Protein AF-A0A7J0ABL6-F1 (afdb_monomer_lite)

Sequence (93 aa):
MNTKLKNILLCYASGMGIKSISSAFDISQNTVRRYVRMYQDSGIPAEKLPSLSDARLQELFAIPGRENADRQSGRSGLKHCCRNMQHGFRAGA

Radius of gyration: 14.5 Å; chains: 1; bounding box: 50×32×26 Å

Foldseek 3Di:
DCVLLLVLVLCVLVVHDLVRSCVVSVHDSVLSVLSNVLVVVVVDHNVCSVVDDPVVVCVSSVDPDPPDDPDPDDDDDPDDDPDDDPDDPDDDD

pLDDT: mean 70.15, std 20.35, range [33.16, 91.12]

Secondary structure (DSSP, 8-state):
--HHHHHHHHHHHTT--HHHHHHHHT--HHHHHHHHHHHHHHT--TTTTTTS-HHHHHHHT--S-SSS----------SS--S----------

Structure (mmCIF, N/CA/C/O backbone):
data_AF-A0A7J0ABL6-F1
#
_entry.id   AF-A0A7J0ABL6-F1
#
loop_
_atom_site.group_PDB
_atom_site.id
_atom_site.type_symbol
_atom_site.label_atom_id
_atom_site.label_alt_id
_atom_site.label_comp_id
_atom_site.label_asym_id
_atom_site.label_entity_id
_atom_site.label_seq_id
_atom_site.pdbx_PDB_ins_code
_atom_site.Cartn_x
_atom_site.Cartn_y
_atom_site.Cartn_z
_atom_site.occupancy
_atom_site.B_iso_or_equiv
_atom_site.auth_seq_id
_atom_site.auth_comp_id
_atom_site.auth_asym_id
_atom_site.auth_atom_id
_atom_site.pdbx_PDB_model_num
ATOM 1 N N . MET A 1 1 ? -0.500 14.555 -0.539 1.00 51.09 1 MET A N 1
ATOM 2 C CA . MET A 1 1 ? -0.684 13.672 -1.710 1.00 51.09 1 MET A CA 1
ATOM 3 C C . MET A 1 1 ? 0.042 12.354 -1.474 1.00 51.09 1 MET A C 1
ATOM 5 O O . MET A 1 1 ? 1.167 12.180 -1.919 1.00 51.09 1 MET A O 1
ATOM 9 N N . ASN A 1 2 ? -0.611 11.425 -0.777 1.00 64.12 2 ASN A N 1
ATOM 10 C CA . ASN A 1 2 ? -0.207 10.015 -0.684 1.00 64.12 2 ASN A CA 1
ATOM 11 C C . ASN A 1 2 ? -1.245 9.092 -1.360 1.00 64.12 2 ASN A C 1
ATOM 13 O O . ASN A 1 2 ? -1.445 7.942 -0.971 1.00 64.12 2 ASN A O 1
ATOM 17 N N . THR A 1 3 ? -1.927 9.591 -2.396 1.00 74.50 3 THR A N 1
ATOM 18 C CA . THR A 1 3 ? -2.990 8.887 -3.135 1.00 74.50 3 THR A CA 1
ATOM 19 C C . THR A 1 3 ? -2.483 7.616 -3.812 1.00 74.50 3 THR A C 1
ATOM 21 O O . THR A 1 3 ? -3.192 6.615 -3.838 1.00 74.50 3 THR A O 1
ATOM 24 N N . LYS A 1 4 ? -1.226 7.601 -4.283 1.00 83.31 4 LYS A N 1
ATOM 25 C CA . LYS A 1 4 ? -0.614 6.413 -4.902 1.00 83.31 4 LYS A CA 1
ATOM 26 C C . LYS A 1 4 ? -0.556 5.230 -3.928 1.00 83.31 4 LYS A C 1
ATOM 28 O O . LYS A 1 4 ? -0.932 4.124 -4.299 1.00 83.31 4 LYS A O 1
ATOM 33 N N . LEU A 1 5 ? -0.155 5.469 -2.676 1.00 83.88 5 LEU A N 1
ATOM 34 C CA . LEU A 1 5 ? -0.093 4.436 -1.639 1.00 83.88 5 LEU A CA 1
ATOM 35 C C . LEU A 1 5 ? -1.488 3.912 -1.278 1.00 83.88 5 LEU A C 1
ATOM 37 O O . LEU A 1 5 ? -1.682 2.700 -1.231 1.00 83.88 5 LEU A O 1
ATOM 41 N N . LYS A 1 6 ? -2.465 4.812 -1.093 1.00 86.44 6 LYS A N 1
ATOM 42 C CA . LYS A 1 6 ? -3.868 4.429 -0.864 1.00 86.44 6 LYS A CA 1
ATOM 43 C C . LYS A 1 6 ? -4.378 3.517 -1.982 1.00 86.44 6 LYS A C 1
ATOM 45 O O . LYS A 1 6 ? -4.910 2.451 -1.699 1.00 86.44 6 LYS A O 1
ATOM 50 N N . ASN A 1 7 ? -4.140 3.892 -3.237 1.00 87.88 7 ASN A N 1
ATOM 51 C CA . ASN A 1 7 ? -4.597 3.129 -4.397 1.00 87.88 7 ASN A CA 1
ATOM 52 C C . ASN A 1 7 ? -3.937 1.744 -4.485 1.00 87.88 7 ASN A C 1
ATOM 54 O O . ASN A 1 7 ? -4.626 0.766 -4.750 1.00 87.88 7 ASN A O 1
ATOM 58 N N . ILE A 1 8 ? -2.637 1.631 -4.190 1.00 88.94 8 ILE A N 1
ATOM 59 C CA . ILE A 1 8 ? -1.928 0.338 -4.135 1.00 88.94 8 ILE A CA 1
ATOM 60 C C . ILE A 1 8 ? -2.579 -0.606 -3.116 1.00 88.94 8 ILE A C 1
ATOM 62 O O . ILE A 1 8 ? -2.819 -1.777 -3.415 1.00 88.94 8 ILE A O 1
ATOM 66 N N . LEU A 1 9 ? -2.863 -0.100 -1.913 1.00 87.88 9 LEU A N 1
ATOM 67 C CA . LEU A 1 9 ? -3.453 -0.896 -0.837 1.00 87.88 9 LEU A CA 1
ATOM 68 C C . LEU A 1 9 ? -4.912 -1.260 -1.125 1.00 87.88 9 LEU A C 1
ATOM 70 O O . LEU A 1 9 ? -5.320 -2.385 -0.847 1.00 87.88 9 LEU A O 1
ATOM 74 N N . LEU A 1 10 ? -5.671 -0.348 -1.736 1.00 87.31 10 LEU A N 1
ATOM 75 C CA . LEU A 1 10 ? -7.029 -0.622 -2.202 1.00 87.31 10 LEU A CA 1
ATOM 76 C C . LEU A 1 10 ? -7.039 -1.707 -3.281 1.00 87.31 10 LEU A C 1
ATOM 78 O O . LEU A 1 10 ? -7.806 -2.651 -3.163 1.00 87.31 10 LEU A O 1
ATOM 82 N N . CYS A 1 11 ? -6.145 -1.649 -4.273 1.00 89.06 11 CYS A N 1
ATOM 83 C CA . CYS A 1 11 ? -6.036 -2.706 -5.280 1.00 89.06 11 CYS A CA 1
ATOM 84 C C . CYS A 1 11 ? -5.726 -4.069 -4.647 1.00 89.06 11 CYS A C 1
ATOM 86 O O . CYS A 1 11 ? -6.317 -5.072 -5.041 1.00 89.06 11 CYS A O 1
ATOM 88 N N . TYR A 1 12 ? -4.841 -4.108 -3.645 1.00 89.94 12 TYR A N 1
ATOM 89 C CA . TYR A 1 12 ? -4.578 -5.333 -2.890 1.00 89.94 12 TYR A CA 1
ATOM 90 C C . TYR A 1 12 ? -5.826 -5.825 -2.142 1.00 89.94 12 TYR A C 1
ATOM 92 O O . TYR A 1 12 ? -6.154 -7.007 -2.217 1.00 89.94 12 TYR A O 1
ATOM 100 N N . ALA A 1 13 ? -6.550 -4.928 -1.467 1.00 86.88 13 ALA A N 1
ATOM 101 C CA . ALA A 1 13 ? -7.786 -5.260 -0.761 1.00 86.88 13 ALA A CA 1
ATOM 102 C C . ALA A 1 13 ? -8.906 -5.750 -1.695 1.00 86.88 13 ALA A C 1
ATOM 104 O O . ALA A 1 13 ? -9.677 -6.622 -1.306 1.00 86.88 13 ALA A O 1
ATOM 105 N N . SER A 1 14 ? -8.952 -5.258 -2.936 1.00 86.69 14 SER A N 1
ATOM 106 C CA . SER A 1 14 ? -9.851 -5.747 -3.990 1.00 86.69 14 SER A CA 1
ATOM 107 C C . SER A 1 14 ? -9.463 -7.129 -4.539 1.00 86.69 14 SER A C 1
ATOM 109 O O . SER A 1 14 ? -10.148 -7.646 -5.416 1.00 86.69 14 SER A O 1
ATOM 111 N N . GLY A 1 15 ? -8.362 -7.727 -4.068 1.00 86.69 15 GLY A N 1
ATOM 112 C CA . GLY A 1 15 ? -7.889 -9.045 -4.497 1.00 86.69 15 GLY A CA 1
ATOM 113 C C . GLY A 1 15 ? -6.894 -9.023 -5.660 1.00 86.69 15 GLY A C 1
ATOM 114 O O . GLY A 1 15 ? -6.582 -10.072 -6.224 1.00 86.69 15 GLY A O 1
ATOM 115 N N . MET A 1 16 ? -6.364 -7.855 -6.037 1.00 88.44 16 MET A N 1
ATOM 116 C CA . MET A 1 16 ? -5.378 -7.756 -7.112 1.00 88.44 16 MET A CA 1
ATOM 117 C C . MET A 1 16 ? -4.017 -8.319 -6.665 1.00 88.44 16 MET A C 1
ATOM 119 O O . MET A 1 16 ? -3.510 -8.026 -5.580 1.00 88.44 16 MET A O 1
ATOM 123 N N . GLY A 1 17 ? -3.390 -9.127 -7.523 1.00 89.31 17 GLY A N 1
ATOM 124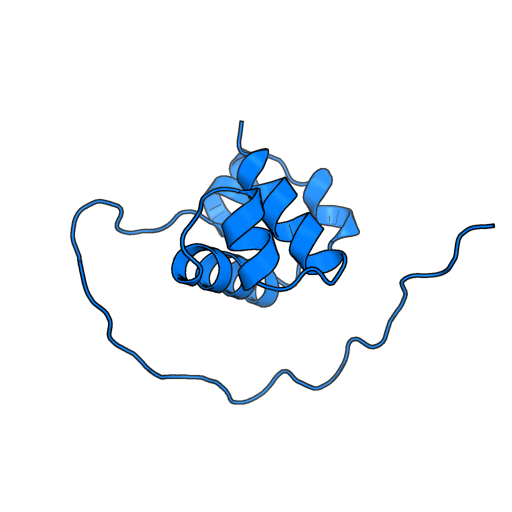 C CA . GLY A 1 17 ? -2.094 -9.738 -7.231 1.00 89.31 17 GLY A CA 1
ATOM 125 C C . GLY A 1 17 ? -0.930 -8.741 -7.259 1.00 89.31 17 GLY A C 1
ATOM 126 O O . GLY A 1 17 ? -0.933 -7.769 -8.010 1.00 89.31 17 GLY A O 1
ATOM 127 N N . ILE A 1 18 ? 0.133 -9.038 -6.504 1.00 88.75 18 ILE A N 1
ATOM 128 C CA . ILE A 1 18 ? 1.347 -8.201 -6.407 1.00 88.75 18 ILE A CA 1
ATOM 129 C C . ILE A 1 18 ? 1.952 -7.879 -7.784 1.00 88.75 18 ILE A C 1
ATOM 131 O O . ILE A 1 18 ? 2.393 -6.754 -8.003 1.00 88.75 18 ILE A O 1
ATOM 135 N N . LYS A 1 19 ? 1.973 -8.848 -8.711 1.00 90.94 19 LYS A N 1
ATOM 136 C CA . LYS A 1 19 ? 2.496 -8.654 -10.076 1.00 90.94 19 LYS A CA 1
ATOM 137 C C . LYS A 1 19 ? 1.673 -7.622 -10.855 1.00 90.94 19 LYS A C 1
ATOM 139 O O . LYS A 1 19 ? 2.247 -6.720 -11.454 1.00 90.94 19 LYS A O 1
ATOM 144 N N . SER A 1 20 ? 0.347 -7.727 -10.791 1.00 89.62 20 SER A N 1
ATOM 145 C CA . SER A 1 20 ? -0.577 -6.806 -11.458 1.00 89.62 20 SER A CA 1
ATOM 146 C C . SER A 1 20 ? -0.486 -5.397 -10.872 1.00 89.62 20 SER A C 1
ATOM 148 O O . SER A 1 20 ? -0.379 -4.436 -11.622 1.00 89.62 20 SER A O 1
ATOM 150 N N . ILE A 1 21 ? -0.421 -5.272 -9.543 1.00 90.38 21 ILE A N 1
ATOM 151 C CA . ILE A 1 21 ? -0.240 -3.981 -8.860 1.00 90.38 21 ILE A CA 1
ATOM 152 C C . ILE A 1 21 ? 1.112 -3.357 -9.229 1.00 90.38 21 ILE A C 1
ATOM 154 O O . ILE A 1 21 ? 1.193 -2.174 -9.542 1.00 90.38 21 ILE A O 1
ATOM 158 N N . SER A 1 22 ? 2.182 -4.152 -9.222 1.00 89.19 22 SER A N 1
ATOM 159 C CA . SER A 1 22 ? 3.521 -3.702 -9.615 1.00 89.19 22 SER A CA 1
ATOM 160 C C . SER A 1 22 ? 3.526 -3.121 -11.031 1.00 89.19 22 SER A C 1
ATOM 162 O O . SER A 1 22 ? 4.049 -2.026 -11.225 1.00 89.19 22 SER A O 1
ATOM 164 N N . SER A 1 23 ? 2.872 -3.804 -11.977 1.00 91.12 23 SER A N 1
ATOM 165 C CA . SER A 1 23 ? 2.737 -3.346 -13.362 1.00 91.12 23 SER A CA 1
ATOM 166 C C . SER A 1 23 ? 1.834 -2.118 -13.507 1.00 91.12 23 SER A C 1
ATOM 168 O O . SER A 1 23 ? 2.115 -1.264 -14.337 1.00 91.12 23 SER A O 1
ATOM 170 N N . ALA A 1 24 ? 0.754 -2.015 -12.728 1.00 88.56 24 ALA A N 1
ATOM 171 C CA . ALA A 1 24 ? -0.205 -0.913 -12.828 1.00 88.56 24 ALA A CA 1
ATOM 172 C C . ALA A 1 24 ? 0.326 0.406 -12.246 1.00 88.56 24 ALA A C 1
ATOM 174 O O . ALA A 1 24 ? -0.034 1.483 -12.712 1.00 88.56 24 ALA A O 1
ATOM 175 N N . PHE A 1 25 ? 1.167 0.331 -11.211 1.00 86.50 25 PHE A N 1
ATOM 176 C CA . PHE A 1 25 ? 1.675 1.506 -10.496 1.00 86.50 25 PHE A CA 1
ATOM 177 C C . PHE A 1 25 ? 3.139 1.835 -10.801 1.00 86.50 25 PHE A C 1
ATOM 179 O O . PHE A 1 25 ? 3.660 2.788 -10.213 1.00 86.50 25 PHE A O 1
ATOM 186 N N . ASP A 1 26 ? 3.789 1.070 -11.679 1.00 87.75 26 ASP A N 1
ATOM 187 C CA . ASP A 1 26 ? 5.214 1.184 -12.008 1.00 87.75 26 ASP A CA 1
ATOM 188 C C . ASP A 1 26 ? 6.086 1.221 -10.738 1.00 87.75 26 ASP A C 1
ATOM 190 O O . ASP A 1 26 ? 6.779 2.186 -10.411 1.00 87.75 26 ASP A O 1
ATOM 194 N N . ILE A 1 27 ? 5.934 0.186 -9.907 1.00 85.25 27 ILE A N 1
ATOM 195 C CA . ILE A 1 27 ? 6.685 0.024 -8.656 1.00 85.25 27 ILE A CA 1
ATOM 196 C C . ILE A 1 27 ? 7.199 -1.398 -8.526 1.00 85.25 27 ILE A C 1
ATOM 198 O O . ILE A 1 27 ? 6.560 -2.349 -8.972 1.00 85.25 27 ILE A O 1
ATOM 202 N N . SER A 1 28 ? 8.336 -1.569 -7.853 1.00 87.06 28 SER A N 1
ATOM 203 C CA . SER A 1 28 ? 8.900 -2.902 -7.653 1.00 87.06 28 SER A CA 1
ATOM 204 C C . SER A 1 28 ? 7.964 -3.795 -6.827 1.00 87.06 28 SER A C 1
ATOM 206 O O . SER A 1 28 ? 7.338 -3.356 -5.857 1.00 87.06 28 SER A O 1
ATOM 208 N N . GLN A 1 29 ? 7.928 -5.089 -7.150 1.00 87.56 29 GLN A N 1
ATOM 209 C CA . GLN A 1 29 ? 7.170 -6.08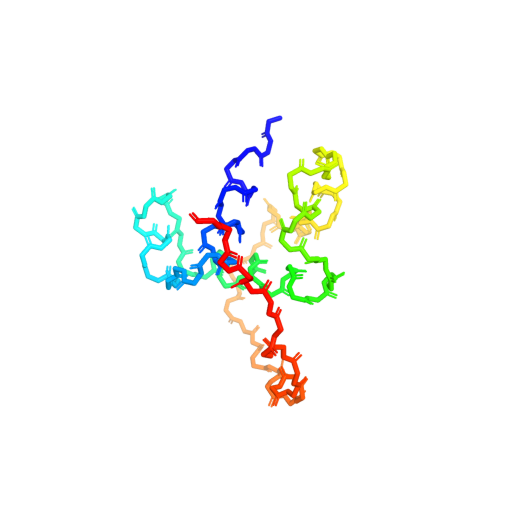2 -6.378 1.00 87.56 29 GLN A CA 1
ATOM 210 C C . GLN A 1 29 ? 7.622 -6.146 -4.908 1.00 87.56 29 GLN A C 1
ATOM 212 O O . GLN A 1 29 ? 6.817 -6.436 -4.024 1.00 87.56 29 GLN A O 1
ATOM 217 N N . ASN A 1 30 ? 8.892 -5.834 -4.627 1.00 87.00 30 ASN A N 1
ATOM 218 C CA . ASN A 1 30 ? 9.429 -5.752 -3.267 1.00 87.00 30 ASN A CA 1
ATOM 219 C C . ASN A 1 30 ? 8.811 -4.591 -2.482 1.00 87.00 30 ASN A C 1
ATOM 221 O O . ASN A 1 30 ? 8.424 -4.761 -1.326 1.00 87.00 30 ASN A O 1
ATOM 225 N N . THR A 1 31 ? 8.659 -3.431 -3.122 1.00 84.56 31 THR A N 1
ATOM 226 C CA . THR A 1 31 ? 7.981 -2.270 -2.538 1.00 84.56 31 THR A CA 1
ATOM 227 C C . THR A 1 31 ? 6.513 -2.584 -2.254 1.00 84.56 31 THR A C 1
ATOM 229 O O . THR A 1 31 ? 6.047 -2.325 -1.146 1.00 84.56 31 THR A O 1
ATOM 232 N N . VAL A 1 32 ? 5.810 -3.227 -3.197 1.00 88.06 32 VAL A N 1
ATOM 233 C CA . VAL A 1 32 ? 4.419 -3.678 -2.998 1.00 88.06 32 VAL A CA 1
ATOM 234 C C . VAL A 1 32 ? 4.326 -4.629 -1.806 1.00 88.06 32 VAL A C 1
ATOM 236 O O . VAL A 1 32 ? 3.517 -4.409 -0.911 1.00 88.06 32 VAL A O 1
ATOM 239 N N . ARG A 1 33 ? 5.188 -5.652 -1.738 1.00 87.31 33 ARG A N 1
ATOM 240 C CA . ARG A 1 33 ? 5.238 -6.596 -0.609 1.00 87.31 33 ARG A CA 1
ATOM 241 C C . ARG A 1 33 ? 5.467 -5.897 0.726 1.00 87.31 33 ARG A C 1
ATOM 243 O O . ARG A 1 33 ? 4.829 -6.258 1.711 1.00 87.31 33 ARG A O 1
ATOM 250 N N . ARG A 1 34 ? 6.357 -4.901 0.765 1.00 86.94 34 ARG A N 1
ATOM 251 C CA . ARG A 1 34 ? 6.627 -4.118 1.975 1.00 86.94 34 ARG A CA 1
ATOM 252 C C . ARG A 1 34 ? 5.391 -3.331 2.415 1.00 86.94 34 ARG A C 1
ATOM 254 O O . ARG A 1 34 ? 5.049 -3.378 3.591 1.00 86.94 34 ARG A O 1
ATOM 261 N N . TYR A 1 35 ? 4.699 -2.673 1.485 1.00 87.06 35 TYR A N 1
ATOM 262 C CA . TYR A 1 35 ? 3.454 -1.954 1.779 1.00 87.06 35 TYR A CA 1
ATOM 263 C C . TYR A 1 35 ? 2.335 -2.886 2.232 1.00 87.06 35 TYR A C 1
ATOM 265 O O . TYR A 1 35 ? 1.700 -2.618 3.244 1.00 87.06 35 TYR A O 1
ATOM 273 N N . VAL A 1 36 ? 2.144 -4.018 1.556 1.00 87.44 36 VAL A N 1
ATOM 274 C CA . VAL A 1 36 ? 1.155 -5.024 1.959 1.00 87.44 36 VAL A CA 1
ATOM 275 C C . VAL A 1 36 ? 1.445 -5.542 3.369 1.00 87.44 36 VAL A C 1
ATOM 277 O O . VAL A 1 36 ? 0.524 -5.657 4.170 1.00 87.44 36 VAL A O 1
ATOM 280 N N . ARG A 1 37 ? 2.716 -5.798 3.709 1.00 87.00 37 ARG A N 1
ATOM 281 C CA . ARG A 1 37 ? 3.095 -6.249 5.055 1.00 87.00 37 ARG A CA 1
ATOM 282 C C . ARG A 1 37 ? 2.799 -5.194 6.121 1.00 87.00 37 ARG A C 1
ATOM 284 O O . ARG A 1 37 ? 2.205 -5.541 7.130 1.00 87.00 37 ARG A O 1
ATOM 291 N N . MET A 1 38 ? 3.154 -3.928 5.885 1.00 85.50 38 MET A N 1
ATOM 292 C CA . MET A 1 38 ? 2.838 -2.828 6.812 1.00 85.50 38 MET A CA 1
ATOM 293 C C . MET A 1 38 ? 1.323 -2.640 6.980 1.00 85.50 38 MET A C 1
ATOM 295 O O . MET A 1 38 ? 0.841 -2.413 8.084 1.00 85.50 38 MET A O 1
ATOM 299 N N . TYR A 1 39 ? 0.554 -2.807 5.903 1.00 86.06 39 TYR A N 1
ATOM 300 C CA . TYR A 1 39 ? -0.904 -2.748 5.955 1.00 86.06 39 TYR A CA 1
ATOM 301 C C . TYR A 1 39 ? -1.510 -3.894 6.778 1.00 86.06 39 TYR A C 1
ATOM 303 O O . TYR A 1 39 ? -2.354 -3.646 7.635 1.00 86.06 39 TYR A O 1
ATOM 311 N N . GLN A 1 40 ? -1.045 -5.129 6.578 1.00 85.19 40 GLN A N 1
ATOM 312 C CA . GLN A 1 40 ? -1.489 -6.282 7.370 1.00 85.19 40 GLN A CA 1
ATOM 313 C C . GLN A 1 40 ? -1.134 -6.130 8.855 1.00 85.19 40 GLN A C 1
ATOM 315 O O . GLN A 1 40 ? -1.972 -6.411 9.704 1.00 85.19 40 GLN A O 1
ATOM 320 N N . ASP A 1 41 ? 0.077 -5.653 9.155 1.00 84.12 41 ASP A N 1
ATOM 321 C CA . ASP A 1 41 ? 0.555 -5.416 10.524 1.00 84.12 41 ASP A CA 1
ATOM 322 C C . ASP A 1 41 ? -0.267 -4.335 11.242 1.00 84.12 41 ASP A C 1
ATOM 324 O O . ASP A 1 41 ? -0.614 -4.480 12.410 1.00 84.12 41 ASP A O 1
ATOM 328 N N . SER A 1 42 ? -0.688 -3.298 10.508 1.00 81.81 42 SER A N 1
ATOM 329 C CA . SER A 1 42 ? -1.544 -2.234 11.041 1.00 81.81 42 SER A CA 1
ATOM 330 C C . SER A 1 42 ? -2.953 -2.698 11.441 1.00 81.81 42 SER A C 1
ATOM 332 O O . S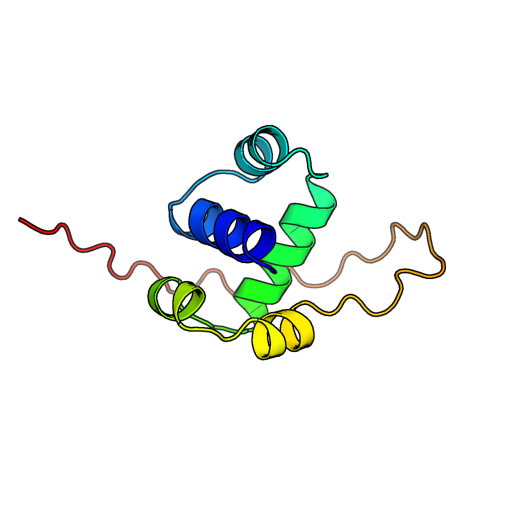ER A 1 42 ? -3.637 -1.997 12.186 1.00 81.81 42 SER A O 1
ATOM 334 N N . GLY A 1 43 ? -3.420 -3.844 10.923 1.00 84.19 43 GLY A N 1
ATOM 335 C CA . GLY A 1 43 ? -4.767 -4.372 11.171 1.00 84.19 43 GLY A CA 1
ATOM 336 C C . GLY A 1 43 ? -5.910 -3.475 10.672 1.00 84.19 43 GLY A C 1
ATOM 337 O O . GLY A 1 43 ? -7.059 -3.646 11.082 1.00 84.19 43 GLY A O 1
ATOM 338 N N . ILE A 1 44 ? -5.618 -2.497 9.811 1.00 82.75 44 ILE A N 1
ATOM 339 C CA . ILE A 1 44 ? -6.606 -1.530 9.330 1.00 82.75 44 ILE A CA 1
ATOM 340 C C . ILE A 1 44 ? -7.446 -2.170 8.216 1.00 82.75 44 ILE A C 1
ATOM 342 O O . ILE A 1 44 ? -6.881 -2.692 7.258 1.00 82.75 44 ILE A O 1
ATOM 346 N N . PRO A 1 45 ? -8.788 -2.114 8.287 1.00 81.56 45 PRO A N 1
ATOM 347 C CA . PRO A 1 45 ? -9.640 -2.619 7.218 1.00 81.56 45 PRO A CA 1
ATOM 348 C C . PRO A 1 45 ? -9.646 -1.681 6.004 1.00 81.56 45 PRO A C 1
ATOM 350 O O . PRO A 1 45 ? -9.492 -0.461 6.125 1.00 81.56 45 PRO A O 1
ATOM 353 N N . ALA A 1 46 ? -9.915 -2.246 4.825 1.00 79.44 46 ALA A N 1
ATOM 354 C CA . ALA A 1 46 ? -9.853 -1.525 3.552 1.00 79.44 46 ALA A CA 1
ATOM 355 C C . ALA A 1 46 ? -10.865 -0.378 3.444 1.00 79.44 46 ALA A C 1
ATOM 357 O O . ALA A 1 46 ? -10.615 0.621 2.778 1.00 79.44 46 ALA A O 1
ATOM 358 N N . GLU A 1 47 ? -11.979 -0.480 4.160 1.00 81.19 47 GLU A N 1
ATOM 359 C CA . GLU A 1 47 ? -13.011 0.557 4.231 1.00 81.19 47 GLU A CA 1
ATOM 360 C C . GLU A 1 47 ? -12.527 1.813 4.972 1.00 81.19 47 GLU A C 1
ATOM 362 O O . GLU A 1 47 ? -13.004 2.915 4.714 1.00 81.19 47 GLU A O 1
ATOM 367 N N . LYS A 1 48 ? -11.545 1.673 5.874 1.00 81.38 48 LYS A N 1
ATOM 368 C CA . LYS A 1 48 ? -10.972 2.787 6.651 1.00 81.38 48 LYS A CA 1
ATOM 369 C C . LYS A 1 48 ? -9.724 3.396 6.008 1.00 81.38 48 LYS A C 1
ATOM 371 O O . LYS A 1 48 ? -9.322 4.493 6.391 1.00 81.38 48 LYS A O 1
ATOM 376 N N . LEU A 1 49 ? -9.138 2.727 5.012 1.00 80.75 49 LEU A N 1
ATOM 377 C CA . LEU A 1 49 ? -8.028 3.236 4.198 1.00 80.75 49 LEU A CA 1
ATOM 378 C C . LEU A 1 49 ? -8.297 4.600 3.537 1.00 80.75 49 LEU A C 1
ATOM 380 O O . LEU A 1 49 ? -7.435 5.477 3.645 1.00 80.75 49 LEU A O 1
ATOM 384 N N . PRO A 1 50 ? -9.442 4.834 2.863 1.00 78.25 50 PRO A N 1
ATOM 385 C CA . PRO A 1 50 ? -9.719 6.137 2.262 1.00 78.25 50 PRO A CA 1
ATOM 386 C C . PRO A 1 50 ? -9.897 7.236 3.319 1.00 78.25 50 PRO A C 1
ATOM 388 O O . PRO A 1 50 ? -9.421 8.354 3.105 1.00 78.25 50 PRO A O 1
ATOM 391 N N . SER A 1 51 ? -10.484 6.892 4.471 1.00 83.12 51 SER A N 1
ATOM 392 C CA . SER A 1 51 ? -10.746 7.794 5.603 1.00 83.12 51 SER A CA 1
ATOM 393 C C . SER A 1 51 ? -9.498 8.175 6.407 1.00 83.12 51 SER A C 1
ATOM 395 O O . SER A 1 51 ? -9.544 9.107 7.207 1.00 83.12 51 SER A O 1
ATOM 397 N N . LEU A 1 52 ? -8.371 7.482 6.214 1.00 82.00 52 LEU A N 1
ATOM 398 C CA . LEU A 1 52 ? -7.102 7.830 6.850 1.00 82.00 52 LEU A CA 1
ATOM 399 C C . LEU A 1 52 ? -6.524 9.129 6.278 1.00 82.00 52 LEU A C 1
ATOM 401 O O . LEU A 1 52 ? -6.364 9.290 5.062 1.00 82.00 52 LEU A O 1
ATOM 405 N N . SER A 1 53 ? -6.122 10.031 7.171 1.00 82.94 53 SER A N 1
AT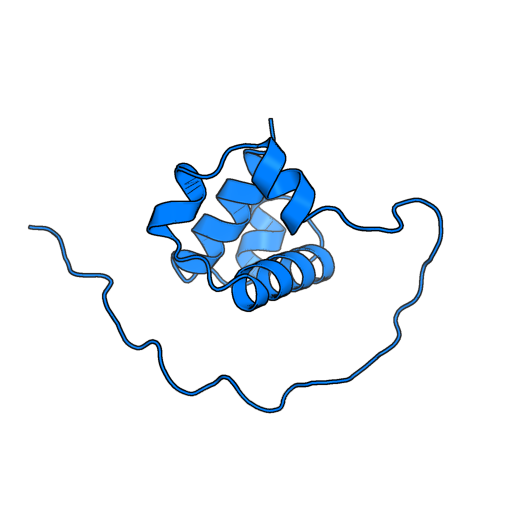OM 406 C CA . SER A 1 53 ? -5.392 11.247 6.811 1.00 82.94 53 SER A CA 1
ATOM 407 C C . SER A 1 53 ? -4.010 10.916 6.242 1.00 82.94 53 SER A C 1
ATOM 409 O O . SER A 1 53 ? -3.347 9.980 6.697 1.00 82.94 53 SER A O 1
ATOM 411 N N . ASP A 1 54 ? -3.532 11.723 5.290 1.00 79.81 54 ASP A N 1
ATOM 412 C CA . ASP A 1 54 ? -2.210 11.550 4.677 1.00 79.81 54 ASP A CA 1
ATOM 413 C C . ASP A 1 54 ? -1.076 11.493 5.713 1.00 79.81 54 ASP A C 1
ATOM 415 O O . ASP A 1 54 ? -0.150 10.708 5.538 1.00 79.81 54 ASP A O 1
ATOM 419 N N . ALA A 1 55 ? -1.170 12.261 6.805 1.00 80.50 55 ALA A N 1
ATOM 420 C CA . ALA A 1 55 ? -0.182 12.261 7.887 1.00 80.50 55 ALA A CA 1
ATOM 421 C C . ALA A 1 55 ? -0.105 10.913 8.624 1.00 80.50 55 ALA A C 1
ATOM 423 O O . ALA A 1 55 ? 0.984 10.414 8.890 1.00 80.50 55 ALA A O 1
ATOM 424 N N . ARG A 1 56 ? -1.255 10.278 8.899 1.00 80.44 56 ARG A N 1
ATOM 425 C CA . ARG A 1 56 ? -1.302 8.956 9.550 1.00 80.44 56 ARG A CA 1
ATOM 426 C C . ARG A 1 56 ? -0.739 7.874 8.639 1.00 80.44 56 ARG A C 1
ATOM 428 O O . ARG A 1 56 ? -0.008 7.009 9.103 1.00 80.44 56 ARG A O 1
ATOM 435 N N . LEU A 1 57 ? -1.041 7.940 7.342 1.00 80.44 57 LEU A N 1
ATOM 436 C CA . LEU A 1 57 ? -0.437 7.043 6.355 1.00 80.44 57 LEU A CA 1
ATOM 437 C C . LEU A 1 57 ? 1.066 7.255 6.246 1.00 80.44 57 LEU A C 1
ATOM 439 O O . LEU A 1 57 ? 1.815 6.291 6.161 1.00 80.44 57 LEU A O 1
ATOM 443 N N . GLN A 1 58 ? 1.514 8.503 6.261 1.00 80.19 58 GLN A N 1
ATOM 444 C CA . GLN A 1 58 ? 2.934 8.792 6.224 1.00 80.19 58 GLN A CA 1
ATOM 445 C C . GLN A 1 58 ? 3.645 8.276 7.473 1.00 80.19 58 GLN A C 1
ATOM 447 O O . GLN A 1 58 ? 4.749 7.790 7.328 1.00 80.19 58 GLN A O 1
ATOM 452 N N . GLU A 1 59 ? 3.032 8.310 8.657 1.00 81.44 59 GLU A N 1
ATOM 453 C CA . GLU A 1 59 ? 3.596 7.710 9.875 1.00 81.44 59 GLU A CA 1
ATOM 454 C C . GLU A 1 59 ? 3.629 6.173 9.802 1.00 81.44 59 GLU A C 1
ATOM 456 O O . GLU A 1 59 ? 4.670 5.565 10.028 1.00 81.44 59 GLU A O 1
ATOM 461 N N . LEU A 1 60 ? 2.514 5.542 9.413 1.00 78.00 60 LEU A N 1
ATOM 462 C CA . LEU A 1 60 ? 2.379 4.080 9.308 1.00 78.00 60 LEU A CA 1
ATOM 463 C C . LEU A 1 60 ? 3.298 3.465 8.247 1.00 78.00 60 LEU A C 1
ATOM 465 O O . LEU A 1 60 ? 3.803 2.358 8.414 1.00 78.00 60 LEU A O 1
ATOM 469 N N . PHE A 1 61 ? 3.481 4.173 7.134 1.00 76.25 61 PHE A N 1
ATOM 470 C CA . PHE A 1 61 ? 4.260 3.720 5.984 1.00 76.25 61 PHE A CA 1
ATOM 471 C C . PHE A 1 61 ? 5.544 4.534 5.797 1.00 76.25 61 PHE A C 1
ATOM 473 O O . PHE A 1 61 ? 6.179 4.434 4.739 1.00 76.25 61 PHE A O 1
ATOM 480 N N . ALA A 1 62 ? 5.944 5.317 6.807 1.00 72.19 62 ALA A N 1
ATOM 481 C CA . ALA A 1 62 ? 7.252 5.952 6.860 1.00 72.19 62 ALA A CA 1
ATOM 482 C C . ALA A 1 62 ? 8.280 4.835 6.786 1.00 72.19 62 ALA A C 1
ATOM 484 O O . ALA A 1 62 ? 8.384 3.994 7.673 1.00 72.19 62 ALA A O 1
ATOM 485 N N . ILE A 1 63 ? 9.035 4.803 5.696 1.00 62.34 63 ILE A N 1
ATOM 486 C CA . ILE A 1 63 ? 10.172 3.908 5.582 1.00 62.34 63 ILE A CA 1
ATOM 487 C C . ILE A 1 63 ? 11.338 4.606 6.290 1.00 62.34 63 ILE A C 1
ATOM 489 O O . ILE A 1 63 ? 11.872 5.562 5.720 1.00 62.34 63 ILE A O 1
ATOM 493 N N . PRO A 1 64 ? 11.774 4.161 7.486 1.00 48.56 64 PRO A N 1
ATOM 494 C CA . PRO A 1 64 ? 13.073 4.574 7.989 1.00 48.56 64 PRO A CA 1
ATOM 495 C C . PRO A 1 64 ? 14.119 4.002 7.022 1.00 48.56 64 PRO A C 1
ATOM 497 O O . PRO A 1 64 ? 14.139 2.795 6.770 1.00 48.56 64 PRO A O 1
ATOM 500 N N . GLY A 1 65 ? 14.932 4.863 6.409 1.00 46.09 65 GLY A N 1
ATOM 501 C CA . GLY A 1 65 ? 16.043 4.429 5.553 1.00 46.09 65 GLY A CA 1
ATOM 502 C C . GLY A 1 65 ? 15.848 4.602 4.045 1.00 46.09 65 GLY A C 1
ATOM 503 O O . GLY A 1 65 ? 16.213 3.717 3.276 1.00 46.09 65 GLY A O 1
ATOM 504 N N . ARG A 1 66 ? 15.332 5.752 3.589 1.00 46.31 66 ARG A N 1
ATOM 505 C CA . ARG A 1 66 ? 15.640 6.250 2.229 1.00 46.31 66 ARG A CA 1
ATOM 506 C C . ARG A 1 66 ? 16.958 7.035 2.156 1.00 46.31 66 ARG A C 1
ATOM 508 O O . ARG A 1 66 ? 17.174 7.774 1.206 1.00 46.31 66 ARG A O 1
ATOM 515 N N . GLU A 1 67 ? 17.861 6.802 3.098 1.00 44.91 67 GLU A N 1
ATOM 516 C CA . GLU A 1 67 ? 19.278 7.093 2.926 1.00 44.91 67 GLU A CA 1
ATOM 517 C C . GLU A 1 67 ? 20.030 5.819 3.326 1.00 44.91 67 GLU A C 1
ATOM 519 O O . GLU A 1 67 ? 20.047 5.446 4.494 1.00 44.91 67 GLU A O 1
ATOM 524 N N . ASN A 1 68 ? 20.590 5.119 2.336 1.00 44.06 68 ASN A N 1
ATOM 525 C CA . ASN A 1 68 ? 21.478 3.959 2.485 1.00 44.06 68 ASN A CA 1
ATOM 526 C C . ASN A 1 68 ? 20.829 2.636 2.951 1.00 44.06 68 ASN A C 1
ATOM 528 O O . ASN A 1 68 ? 20.657 2.391 4.139 1.00 44.06 68 ASN A O 1
ATOM 532 N N . ALA A 1 69 ? 20.560 1.730 2.004 1.00 40.09 69 ALA A N 1
ATOM 533 C CA . ALA A 1 69 ? 21.086 0.355 2.014 1.00 40.09 69 ALA A CA 1
ATOM 534 C C . ALA A 1 69 ? 20.289 -0.549 1.064 1.00 40.09 69 ALA A C 1
ATOM 536 O O . ALA A 1 69 ? 19.198 -1.037 1.369 1.00 40.09 69 ALA A O 1
ATOM 537 N N . ASP A 1 70 ? 20.924 -0.855 -0.059 1.00 41.97 70 ASP A N 1
ATOM 538 C CA . ASP A 1 70 ? 20.926 -2.201 -0.611 1.00 41.97 70 ASP A CA 1
ATOM 539 C C . ASP A 1 70 ? 21.255 -3.207 0.510 1.00 41.97 70 ASP A C 1
ATOM 541 O O . ASP A 1 70 ? 22.406 -3.387 0.892 1.00 41.97 70 ASP A O 1
ATOM 545 N N . ARG A 1 71 ? 20.231 -3.794 1.133 1.00 42.97 71 ARG A N 1
ATOM 546 C CA . ARG A 1 71 ? 20.351 -5.021 1.928 1.00 42.97 71 ARG A CA 1
ATOM 547 C C . ARG A 1 71 ? 19.090 -5.847 1.742 1.00 42.97 71 ARG A C 1
ATOM 549 O O . ARG A 1 71 ? 18.147 -5.815 2.530 1.00 42.97 71 ARG A O 1
ATOM 556 N N . GLN A 1 72 ? 19.116 -6.646 0.684 1.00 54.53 72 GLN A N 1
ATOM 557 C CA . GLN A 1 72 ? 18.516 -7.969 0.734 1.00 54.53 72 GLN A CA 1
ATOM 558 C C . GLN A 1 72 ? 19.125 -8.715 1.930 1.00 54.53 72 GLN A C 1
ATOM 560 O O . GLN A 1 72 ? 20.257 -9.171 1.856 1.00 54.53 72 GLN A O 1
ATOM 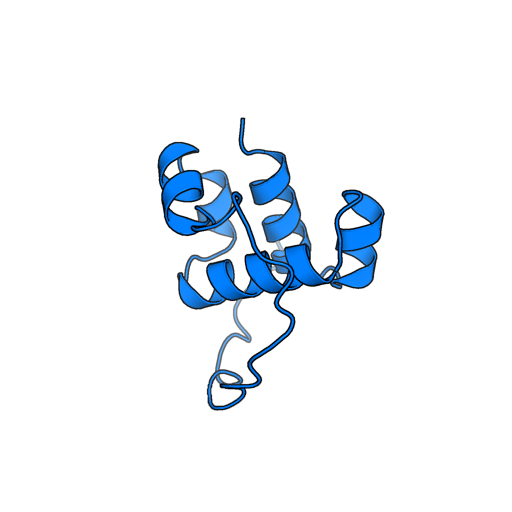565 N N . SER A 1 73 ? 18.408 -8.830 3.044 1.00 39.75 73 SER A N 1
ATOM 566 C CA . SER A 1 73 ? 18.609 -9.927 3.994 1.00 39.75 73 SER A CA 1
ATOM 567 C C . SER A 1 73 ? 17.467 -9.962 4.997 1.00 39.75 73 SER A C 1
ATOM 569 O O . SER A 1 73 ? 17.002 -8.923 5.458 1.00 39.75 73 SER A O 1
ATOM 571 N N . GLY A 1 74 ? 17.040 -11.169 5.356 1.00 37.62 74 GLY A N 1
ATOM 572 C CA . GLY A 1 74 ? 16.211 -11.376 6.540 1.00 37.62 74 GLY A CA 1
ATOM 573 C C . GLY A 1 74 ? 14.870 -12.042 6.283 1.00 37.62 74 GLY A C 1
ATOM 574 O O . GLY A 1 74 ? 13.815 -11.489 6.581 1.00 37.62 74 GLY A O 1
ATOM 575 N N . ARG A 1 75 ? 14.915 -13.289 5.803 1.00 50.94 75 ARG A N 1
ATOM 576 C CA . ARG A 1 75 ? 13.951 -14.329 6.193 1.00 50.94 75 ARG A CA 1
ATOM 577 C C . ARG A 1 75 ? 13.638 -14.188 7.687 1.00 50.94 75 ARG A C 1
ATOM 579 O O . ARG A 1 75 ? 14.558 -14.329 8.480 1.00 50.94 75 ARG A O 1
ATOM 586 N N . SER A 1 76 ? 12.384 -13.944 8.063 1.00 37.12 76 SER A N 1
ATOM 587 C CA . SER A 1 76 ? 11.832 -14.237 9.398 1.00 37.12 76 SER A CA 1
ATOM 588 C C . SER A 1 76 ? 10.340 -13.906 9.443 1.00 37.12 76 SER A C 1
ATOM 590 O O . SER A 1 76 ? 9.940 -12.750 9.291 1.00 37.12 76 SER A O 1
ATOM 592 N N . GLY A 1 77 ? 9.516 -14.930 9.678 1.00 37.44 77 GLY A N 1
ATOM 593 C CA . GLY A 1 77 ? 8.152 -14.741 10.174 1.00 37.44 77 GLY A CA 1
ATOM 594 C C . GLY A 1 77 ? 7.000 -15.093 9.234 1.00 37.44 77 GLY A C 1
ATOM 595 O O . GLY A 1 77 ? 5.976 -14.434 9.310 1.00 37.44 77 GLY A O 1
ATOM 596 N N . LEU A 1 78 ? 7.093 -16.142 8.406 1.00 41.22 78 LEU A N 1
ATOM 597 C CA . LEU A 1 78 ? 5.880 -16.914 8.087 1.00 41.22 78 LEU A CA 1
ATOM 598 C C . LEU A 1 78 ? 5.633 -17.895 9.236 1.00 41.22 78 LEU A C 1
ATOM 600 O O . LEU A 1 78 ? 5.904 -19.086 9.139 1.00 41.22 78 LEU A O 1
ATOM 604 N N . LYS A 1 79 ? 5.175 -17.376 10.369 1.00 44.50 79 LYS A N 1
ATOM 605 C CA . LYS A 1 79 ? 4.440 -18.182 11.336 1.00 44.50 79 LYS A CA 1
ATOM 606 C C . LYS A 1 79 ? 3.328 -17.325 11.905 1.00 44.50 79 LYS A C 1
ATOM 608 O O . LYS A 1 79 ? 3.602 -16.279 12.473 1.00 44.50 79 LYS A O 1
ATOM 613 N N . HIS A 1 80 ? 2.110 -17.826 11.715 1.00 41.59 80 HIS A N 1
ATOM 614 C CA . HIS A 1 80 ? 0.847 -17.279 12.200 1.00 41.59 80 HIS A CA 1
ATOM 615 C C . HIS A 1 80 ? 0.378 -15.971 11.546 1.00 41.59 80 HIS A C 1
ATOM 617 O O . HIS A 1 80 ? 0.793 -14.893 11.936 1.00 41.59 80 HIS A O 1
ATOM 623 N N . CYS A 1 81 ? -0.501 -16.101 10.546 1.00 38.38 81 CYS A N 1
ATOM 624 C CA . CYS A 1 81 ? -1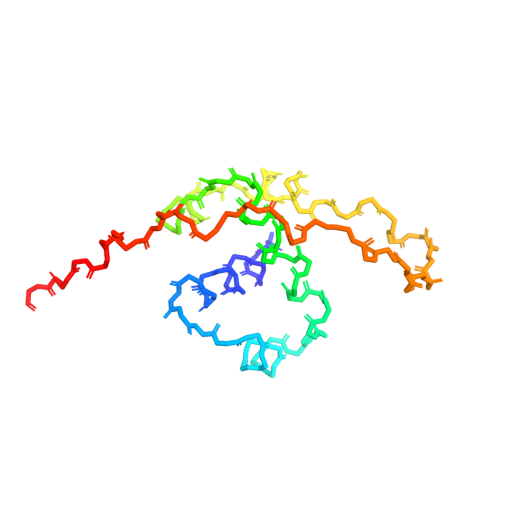.765 -15.351 10.415 1.00 38.38 81 CYS A CA 1
ATOM 625 C C . CYS A 1 81 ? -2.480 -15.762 9.110 1.00 38.38 81 CYS A C 1
ATOM 627 O O . CYS A 1 81 ? -2.886 -14.944 8.298 1.00 38.38 81 CYS A O 1
ATOM 629 N N . CYS A 1 82 ? -2.618 -17.070 8.874 1.00 38.84 82 CYS A N 1
ATOM 630 C CA . CYS A 1 82 ? -3.637 -17.602 7.964 1.00 38.84 82 CYS A CA 1
ATOM 631 C C . CYS A 1 82 ? -4.704 -18.285 8.818 1.00 38.84 82 CYS A C 1
ATOM 633 O O . CYS A 1 82 ? -4.940 -19.485 8.728 1.00 38.84 82 CYS A O 1
ATOM 635 N N . ARG A 1 83 ? -5.293 -17.520 9.736 1.00 43.66 83 ARG A N 1
ATOM 636 C CA . ARG A 1 83 ? -6.540 -17.888 10.394 1.00 43.66 83 ARG A CA 1
ATOM 637 C C . ARG A 1 83 ? -7.346 -16.599 10.514 1.00 43.66 83 ARG A C 1
ATOM 639 O O . ARG A 1 83 ? -6.878 -15.650 11.125 1.00 43.66 83 ARG A O 1
ATOM 646 N N . ASN A 1 84 ? -8.509 -16.598 9.870 1.00 41.56 84 ASN A N 1
ATOM 647 C CA . ASN A 1 84 ? -9.508 -15.530 9.794 1.00 41.56 84 ASN A CA 1
ATOM 648 C C . ASN A 1 84 ? -9.182 -14.272 8.972 1.00 41.56 84 ASN A C 1
ATOM 650 O O . ASN A 1 84 ? -8.704 -13.282 9.505 1.00 41.56 84 ASN A O 1
ATOM 654 N N . MET A 1 85 ? -9.649 -14.253 7.718 1.00 43.69 85 MET A N 1
ATOM 655 C CA . MET A 1 85 ? -10.685 -13.283 7.319 1.00 43.69 85 MET A CA 1
ATOM 656 C C . MET A 1 85 ? -11.368 -13.716 6.011 1.00 43.69 85 MET A C 1
ATOM 658 O O . MET A 1 85 ? -11.216 -13.121 4.953 1.00 43.69 85 MET A O 1
ATOM 662 N N . GLN A 1 86 ? -12.152 -14.790 6.098 1.00 45.81 86 GLN A N 1
ATOM 663 C CA . GLN A 1 86 ? -13.306 -14.981 5.220 1.00 45.81 86 GLN A CA 1
ATOM 664 C C . GLN A 1 86 ? -14.447 -14.132 5.791 1.00 45.81 86 GLN A C 1
ATOM 666 O O . GLN A 1 86 ? -15.357 -14.679 6.389 1.00 45.81 86 GLN A O 1
ATOM 671 N N . HIS A 1 87 ? -14.385 -12.803 5.715 1.00 40.78 87 HIS A N 1
ATOM 672 C CA . HIS A 1 87 ? -15.540 -11.983 6.087 1.00 40.78 87 HIS A CA 1
ATOM 673 C C . HIS A 1 87 ? -15.649 -10.757 5.183 1.00 40.78 87 HIS A C 1
ATOM 675 O O . HIS A 1 87 ? -14.940 -9.774 5.353 1.00 40.78 87 HIS A O 1
ATOM 681 N N . GLY A 1 88 ? -16.616 -10.830 4.265 1.00 40.56 88 GLY A N 1
ATOM 682 C CA . GLY A 1 88 ? -17.535 -9.715 4.072 1.00 40.56 88 GLY A CA 1
ATOM 683 C C . GLY A 1 88 ? -17.208 -8.702 2.984 1.00 40.56 88 GLY A C 1
ATOM 684 O O . GLY A 1 88 ? -17.323 -7.515 3.250 1.00 40.56 88 GLY A O 1
ATOM 685 N N . PHE A 1 89 ? -16.956 -9.124 1.743 1.00 39.69 89 PHE A N 1
ATOM 686 C CA . PHE A 1 89 ? -17.414 -8.298 0.617 1.00 39.69 89 PHE A CA 1
ATOM 687 C C . PHE A 1 89 ? -18.850 -8.721 0.294 1.00 39.69 89 PHE A C 1
ATOM 689 O O . PHE A 1 89 ? -19.105 -9.592 -0.535 1.00 39.69 89 PHE A O 1
ATOM 696 N N . ARG A 1 90 ? -19.797 -8.183 1.076 1.00 39.72 90 ARG A N 1
ATOM 697 C CA . ARG A 1 90 ? -21.230 -8.309 0.797 1.00 39.72 90 ARG A CA 1
ATOM 698 C C . ARG A 1 90 ? -21.499 -7.637 -0.545 1.00 39.72 90 ARG A C 1
ATOM 700 O O . ARG A 1 90 ? -21.197 -6.460 -0.718 1.00 39.72 90 ARG A O 1
ATOM 707 N N . ALA A 1 91 ? -22.079 -8.413 -1.454 1.00 39.09 91 ALA A N 1
ATOM 708 C CA . ALA A 1 91 ? -22.790 -7.926 -2.620 1.00 39.09 91 ALA A CA 1
ATOM 709 C C . ALA A 1 91 ? -23.781 -6.831 -2.192 1.00 39.09 91 ALA A C 1
ATOM 711 O O . ALA A 1 91 ? -24.554 -7.016 -1.248 1.00 39.09 91 ALA A O 1
ATOM 712 N N . GLY A 1 92 ? -23.708 -5.686 -2.861 1.00 37.53 92 GLY A N 1
ATOM 713 C CA . GLY A 1 92 ? -24.689 -4.619 -2.762 1.00 37.53 92 GLY A CA 1
ATOM 714 C C . GLY A 1 92 ? -25.530 -4.604 -4.029 1.00 37.53 92 GLY A C 1
ATOM 715 O O . GLY A 1 92 ? -24.997 -4.221 -5.063 1.00 37.53 92 GLY A O 1
ATOM 716 N N . ALA A 1 93 ? -26.793 -5.010 -3.852 1.00 33.16 93 ALA A N 1
ATOM 717 C CA . ALA A 1 93 ? -27.989 -4.809 -4.683 1.00 33.16 93 ALA A CA 1
ATOM 718 C C . ALA A 1 93 ? -27.966 -5.310 -6.136 1.00 33.16 93 ALA A C 1
ATOM 720 O O . ALA A 1 93 ? -27.296 -4.695 -6.991 1.00 33.16 93 ALA A O 1
#